Protein AF-A0A4Q1C3C5-F1 (afdb_monomer_lite)

pLDDT: mean 89.21, std 15.21, range [33.81, 98.12]

Structure (mmCIF, N/CA/C/O backbone):
data_AF-A0A4Q1C3C5-F1
#
_entry.id   AF-A0A4Q1C3C5-F1
#
loop_
_atom_site.group_PDB
_atom_site.id
_atom_site.type_symbol
_atom_site.label_atom_id
_atom_site.label_alt_id
_atom_site.label_comp_id
_atom_site.label_asym_id
_atom_site.label_entity_id
_atom_site.label_seq_id
_atom_site.pdbx_PDB_ins_code
_atom_site.Cartn_x
_atom_site.Cartn_y
_atom_site.Cartn_z
_atom_site.occupancy
_atom_site.B_iso_or_equiv
_atom_site.auth_seq_id
_atom_site.auth_comp_id
_atom_site.auth_asym_id
_atom_site.auth_atom_id
_atom_site.pdbx_PDB_model_num
ATOM 1 N N . MET A 1 1 ? -17.843 19.822 -15.206 1.00 35.12 1 MET A N 1
ATOM 2 C CA . MET A 1 1 ? -16.796 18.779 -15.128 1.00 35.12 1 MET A CA 1
ATOM 3 C C . MET A 1 1 ? -16.162 18.900 -13.751 1.00 35.12 1 MET A C 1
ATOM 5 O O . MET A 1 1 ? -15.451 19.864 -13.509 1.00 35.12 1 MET A O 1
ATOM 9 N N . SER A 1 2 ? -16.578 18.056 -12.804 1.00 39.12 2 SER A N 1
ATOM 10 C CA . SER A 1 2 ? -16.342 18.284 -11.372 1.00 39.12 2 SER A CA 1
ATOM 11 C C . SER A 1 2 ? -14.868 18.199 -10.976 1.00 39.12 2 SER A C 1
ATOM 13 O O . SER A 1 2 ? -14.151 17.288 -11.379 1.00 39.12 2 SER A O 1
ATOM 15 N N . ALA A 1 3 ? -14.482 19.192 -10.175 1.00 39.34 3 ALA A N 1
ATOM 16 C CA . ALA A 1 3 ? -13.209 19.445 -9.513 1.00 39.34 3 ALA A CA 1
ATOM 17 C C . ALA A 1 3 ? -12.309 18.214 -9.290 1.00 39.34 3 ALA A C 1
ATOM 19 O O . ALA A 1 3 ? -12.535 17.399 -8.397 1.00 39.34 3 ALA A O 1
ATOM 20 N N . LYS A 1 4 ? -11.213 18.149 -10.051 1.00 33.81 4 LYS A N 1
ATOM 21 C CA . LYS A 1 4 ? -10.051 17.308 -9.748 1.00 33.81 4 LYS A CA 1
ATOM 22 C C . LYS A 1 4 ? -9.292 17.991 -8.605 1.00 33.81 4 LYS A C 1
ATOM 24 O O . LYS A 1 4 ? -8.496 18.895 -8.831 1.00 33.81 4 LYS A O 1
ATOM 29 N N . GLN A 1 5 ? -9.618 17.643 -7.366 1.00 41.00 5 GLN A N 1
ATOM 30 C CA . GLN A 1 5 ? -8.902 18.143 -6.197 1.00 41.00 5 GLN A CA 1
ATOM 31 C C . GLN A 1 5 ? -7.472 17.574 -6.203 1.00 41.00 5 GLN A C 1
ATOM 33 O O . GLN A 1 5 ? -7.282 16.366 -6.089 1.00 41.00 5 GLN A O 1
ATOM 38 N N . VAL A 1 6 ? -6.480 18.450 -6.354 1.00 44.09 6 VAL A N 1
ATOM 39 C CA . VAL A 1 6 ? -5.043 18.142 -6.3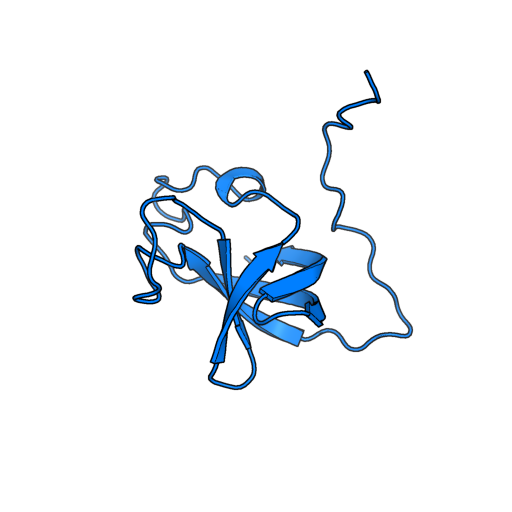75 1.00 44.09 6 VAL A CA 1
ATOM 40 C C . VAL A 1 6 ? -4.508 18.266 -4.938 1.00 44.09 6 VAL A C 1
ATOM 42 O O . VAL A 1 6 ? -4.355 19.373 -4.436 1.00 44.09 6 VAL A O 1
ATOM 45 N N . GLY A 1 7 ? -4.310 17.141 -4.241 1.00 47.19 7 GLY A N 1
ATOM 46 C CA . GLY A 1 7 ? -3.812 17.064 -2.853 1.00 47.19 7 GLY A CA 1
ATOM 47 C C . GLY A 1 7 ? -4.066 15.681 -2.221 1.00 47.19 7 GLY A C 1
ATOM 48 O O . GLY A 1 7 ? -4.885 14.933 -2.752 1.00 47.19 7 GLY A O 1
ATOM 49 N N . PRO A 1 8 ? -3.379 15.280 -1.131 1.00 55.66 8 PRO A N 1
ATOM 50 C CA . PRO A 1 8 ? -3.368 13.892 -0.668 1.00 55.66 8 PRO A CA 1
ATOM 51 C C . PRO A 1 8 ? -4.664 13.551 0.086 1.00 55.66 8 PRO A C 1
ATOM 53 O O . PRO A 1 8 ? -4.762 13.681 1.309 1.00 55.66 8 PRO A O 1
ATOM 56 N N . HIS A 1 9 ? -5.667 13.086 -0.662 1.00 65.94 9 HIS A N 1
ATOM 57 C CA . HIS A 1 9 ? -7.022 12.751 -0.187 1.00 65.94 9 HIS A CA 1
ATOM 58 C C . HIS A 1 9 ? -7.100 11.630 0.855 1.00 65.94 9 HIS A C 1
ATOM 60 O O . HIS A 1 9 ? -8.153 11.412 1.443 1.00 65.94 9 HIS A O 1
ATOM 66 N N . PHE A 1 10 ? -5.993 10.940 1.130 1.00 82.38 10 PHE A N 1
ATOM 67 C CA . PHE A 1 10 ? -5.945 9.774 2.020 1.00 82.38 10 PHE A CA 1
ATOM 68 C C . PHE A 1 10 ? -5.118 10.032 3.286 1.00 82.38 10 PHE A C 1
ATOM 70 O O . PHE A 1 10 ? -4.524 9.119 3.846 1.00 82.38 10 PHE A O 1
ATOM 77 N N . THR A 1 11 ? -5.044 11.280 3.746 1.00 83.25 11 THR A N 1
ATOM 78 C CA . THR A 1 11 ? -4.256 11.664 4.935 1.00 83.25 11 THR A CA 1
ATOM 79 C C . THR A 1 11 ? -5.070 11.718 6.226 1.00 83.25 11 THR A C 1
ATOM 81 O O . THR A 1 11 ? -4.492 11.739 7.314 1.00 83.25 11 THR A O 1
ATOM 84 N N . HIS A 1 12 ? -6.404 11.701 6.140 1.00 88.50 12 HIS A N 1
ATOM 85 C CA . HIS A 1 12 ? -7.265 11.777 7.316 1.00 88.50 12 HIS A CA 1
ATOM 86 C C . HIS A 1 12 ? -7.416 10.411 7.996 1.00 88.50 12 HIS A C 1
ATOM 88 O O . HIS A 1 12 ? -8.081 9.511 7.488 1.00 88.50 12 HIS A O 1
ATOM 94 N N . LEU A 1 13 ? -6.818 10.274 9.179 1.00 92.25 13 LEU A N 1
ATOM 95 C CA . LEU A 1 13 ? -6.929 9.080 10.009 1.00 92.25 13 LEU A CA 1
ATOM 96 C C . LEU A 1 13 ? -8.266 9.053 10.761 1.00 92.25 13 LEU A C 1
ATOM 98 O O . LEU A 1 13 ? -8.544 9.929 11.584 1.00 92.25 13 LEU A O 1
ATOM 102 N N . ASN A 1 14 ? -9.044 7.987 10.594 1.00 92.88 14 ASN A N 1
ATOM 103 C CA . ASN A 1 14 ? -10.205 7.735 11.437 1.00 92.88 14 ASN A CA 1
ATOM 104 C C . ASN A 1 14 ? -9.780 7.044 12.742 1.00 92.88 14 ASN A C 1
ATOM 106 O O . ASN A 1 14 ? -9.502 5.846 12.759 1.00 92.88 14 ASN A O 1
ATOM 110 N N . LYS A 1 15 ? -9.795 7.779 13.860 1.00 93.81 15 LYS A N 1
ATOM 111 C CA . LYS A 1 15 ? -9.397 7.272 15.190 1.00 93.81 15 LYS A CA 1
ATOM 112 C C . LYS A 1 15 ? -10.245 6.101 15.708 1.00 93.81 15 LYS A C 1
ATOM 114 O O . LYS A 1 15 ? -9.808 5.400 16.612 1.00 93.81 15 LYS A O 1
ATOM 119 N N . LYS A 1 16 ? -11.453 5.896 15.171 1.00 94.62 16 LYS A N 1
ATOM 120 C CA . LYS A 1 16 ? -12.351 4.793 15.560 1.00 94.62 16 LYS A CA 1
ATOM 121 C C . LYS A 1 16 ? -12.105 3.512 14.760 1.00 94.62 16 LYS A C 1
ATOM 123 O O . LYS A 1 16 ? -12.685 2.481 15.079 1.00 94.62 16 LYS A O 1
ATOM 128 N N . GLN A 1 17 ? -11.297 3.574 13.704 1.00 92.94 17 GLN A N 1
ATOM 129 C CA . GLN A 1 17 ? -10.976 2.429 12.858 1.00 92.94 17 GLN A CA 1
ATOM 130 C C . GLN A 1 17 ? -9.560 1.934 13.142 1.00 92.94 17 GLN A C 1
ATOM 132 O O . GLN A 1 17 ? -8.656 2.709 13.453 1.00 92.94 17 GLN A O 1
ATOM 137 N N . LYS A 1 18 ? -9.354 0.623 13.004 1.00 94.50 18 LYS A N 1
ATOM 138 C CA . LYS A 1 18 ? -8.028 0.025 13.149 1.00 94.50 18 LYS A CA 1
ATOM 139 C C . LYS A 1 18 ? -7.114 0.489 12.014 1.00 94.50 18 LYS A C 1
ATOM 141 O O . LYS A 1 18 ? -7.544 0.580 10.867 1.00 94.50 18 LYS A O 1
ATOM 146 N N . VAL A 1 19 ? -5.862 0.774 12.355 1.00 96.88 19 VAL A N 1
ATOM 147 C CA . VAL A 1 19 ? -4.778 1.020 11.397 1.00 96.88 19 VAL A CA 1
ATOM 148 C C . VAL A 1 19 ? -3.994 -0.266 11.225 1.00 96.88 19 VAL A C 1
ATOM 150 O O . VAL A 1 19 ? -3.716 -0.960 12.205 1.00 96.88 19 VAL A O 1
ATOM 153 N N . TYR A 1 20 ? -3.631 -0.569 9.987 1.00 97.19 20 TYR A N 1
ATOM 154 C CA . TYR A 1 20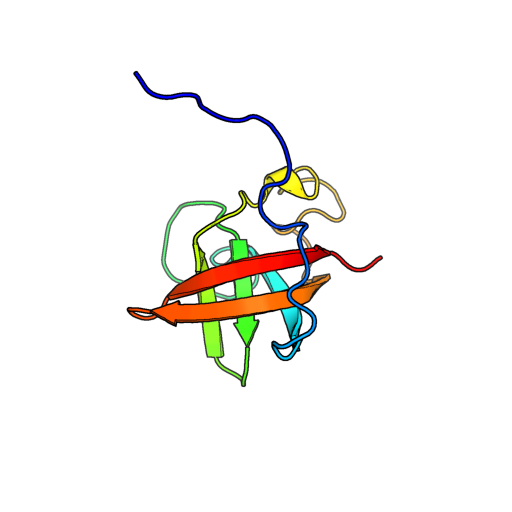 ? -2.823 -1.733 9.658 1.00 97.19 20 TYR A CA 1
ATOM 155 C C . TYR A 1 20 ? -1.484 -1.289 9.087 1.00 97.19 20 TYR A C 1
ATOM 157 O O . TYR A 1 20 ? -1.453 -0.426 8.214 1.00 97.19 20 TYR A O 1
ATOM 165 N N . GLU A 1 21 ? -0.394 -1.876 9.575 1.00 97.44 21 GLU A N 1
ATOM 166 C CA . GLU A 1 21 ? 0.904 -1.799 8.905 1.00 97.44 21 GLU A CA 1
ATOM 167 C C . GLU A 1 21 ? 0.953 -2.890 7.833 1.00 97.44 21 GLU A C 1
ATOM 169 O O . GLU A 1 21 ? 0.648 -4.052 8.108 1.00 97.44 21 GLU A O 1
ATOM 174 N N . VAL A 1 22 ? 1.276 -2.496 6.606 1.00 97.69 22 VAL A N 1
ATOM 175 C CA . VAL A 1 22 ? 1.291 -3.361 5.425 1.00 97.69 22 VAL A CA 1
ATOM 176 C C . VAL A 1 22 ? 2.538 -3.108 4.596 1.00 97.69 22 VAL A C 1
ATOM 178 O O . VAL A 1 22 ? 3.130 -2.029 4.648 1.00 97.69 22 VAL A O 1
ATOM 181 N N . GLU A 1 23 ? 2.903 -4.089 3.781 1.00 97.81 23 GLU A N 1
ATOM 182 C CA . GLU A 1 23 ? 3.834 -3.874 2.677 1.00 97.81 23 GLU A CA 1
ATOM 183 C C . GLU A 1 23 ? 3.073 -3.241 1.509 1.00 97.81 23 GLU A C 1
ATOM 185 O O . GLU A 1 23 ? 1.990 -3.698 1.148 1.00 97.81 23 GLU A O 1
ATOM 190 N N . ALA A 1 24 ? 3.634 -2.192 0.921 1.00 97.19 24 ALA A N 1
ATOM 191 C CA . ALA A 1 24 ? 3.089 -1.438 -0.194 1.00 97.19 24 ALA A CA 1
ATOM 192 C C . ALA A 1 24 ? 4.135 -1.335 -1.307 1.00 97.19 24 ALA A C 1
ATOM 194 O O . ALA A 1 24 ? 5.309 -1.045 -1.056 1.00 97.19 24 ALA A O 1
ATOM 195 N N . SER A 1 25 ? 3.714 -1.602 -2.540 1.00 97.44 25 SER A N 1
ATOM 196 C CA . SER A 1 25 ? 4.596 -1.607 -3.705 1.00 97.44 25 SER A CA 1
ATOM 197 C C . SER A 1 25 ? 3.811 -1.577 -5.018 1.00 97.44 25 SER A C 1
ATOM 199 O O . SER A 1 25 ? 2.583 -1.483 -5.009 1.00 97.44 25 SER A O 1
ATOM 201 N N . CYS A 1 26 ? 4.503 -1.633 -6.155 1.00 97.75 26 CYS A N 1
ATOM 202 C CA . CYS A 1 26 ? 3.864 -1.849 -7.447 1.00 97.75 26 CYS A CA 1
ATOM 203 C C . CYS A 1 26 ? 3.375 -3.297 -7.549 1.00 97.75 26 CYS A C 1
ATOM 205 O O . CYS A 1 26 ? 4.146 -4.233 -7.330 1.00 97.75 26 CYS A O 1
ATOM 207 N N . GLY A 1 27 ? 2.099 -3.483 -7.894 1.00 97.31 27 GLY A N 1
ATOM 208 C CA . GLY A 1 27 ? 1.491 -4.812 -7.978 1.00 97.31 27 GLY A CA 1
ATOM 209 C C . GLY A 1 27 ? 2.167 -5.711 -9.012 1.00 97.31 27 GLY A C 1
ATOM 210 O O . GLY A 1 27 ? 2.482 -6.858 -8.712 1.00 97.31 27 GLY A O 1
ATOM 211 N N . THR A 1 28 ? 2.427 -5.176 -10.204 1.00 96.88 28 THR A N 1
ATOM 212 C CA . THR A 1 28 ? 3.004 -5.930 -11.326 1.00 96.88 28 THR A CA 1
ATOM 213 C C . THR A 1 28 ? 4.509 -6.132 -11.155 1.00 96.88 28 THR A C 1
ATOM 215 O O . THR A 1 28 ? 4.995 -7.241 -11.332 1.00 96.88 28 THR A O 1
ATOM 218 N N . CYS A 1 29 ? 5.251 -5.097 -10.738 1.00 96.38 29 CYS A N 1
ATOM 219 C CA . CYS A 1 29 ? 6.714 -5.178 -10.638 1.00 96.38 29 CYS A CA 1
ATOM 220 C C . CYS A 1 29 ? 7.213 -5.966 -9.420 1.00 96.38 29 CYS A C 1
ATOM 222 O O . CYS A 1 29 ? 8.211 -6.667 -9.525 1.00 96.38 29 CYS A O 1
ATOM 224 N N . GLN A 1 30 ? 6.567 -5.818 -8.257 1.00 97.19 30 GLN A N 1
ATOM 225 C CA . GLN A 1 30 ? 7.109 -6.326 -6.988 1.00 97.19 30 GLN A CA 1
ATOM 226 C C . GLN A 1 30 ? 6.249 -7.415 -6.344 1.00 97.19 30 GLN A C 1
ATOM 228 O O . GLN A 1 30 ? 6.729 -8.109 -5.449 1.00 97.19 30 GLN A O 1
ATOM 233 N N . PHE A 1 31 ? 4.986 -7.557 -6.758 1.00 96.50 31 PHE A N 1
ATOM 234 C CA . PHE A 1 31 ? 4.046 -8.513 -6.175 1.00 96.50 31 PHE A CA 1
ATOM 235 C C . PHE A 1 31 ? 3.491 -9.531 -7.181 1.00 96.50 31 PHE A C 1
ATOM 237 O O . PHE A 1 31 ? 2.561 -10.250 -6.817 1.00 96.50 31 PHE A O 1
ATOM 244 N N . ASP A 1 32 ? 4.039 -9.649 -8.392 1.00 95.44 32 ASP A N 1
ATOM 245 C CA . ASP A 1 32 ? 3.627 -10.648 -9.398 1.00 95.44 32 ASP A CA 1
ATOM 246 C C . ASP A 1 32 ? 2.111 -10.653 -9.680 1.00 95.44 32 ASP A C 1
ATOM 248 O O . ASP A 1 32 ? 1.496 -11.697 -9.907 1.00 95.44 32 ASP A O 1
ATOM 252 N N . MET A 1 33 ? 1.465 -9.490 -9.578 1.00 97.00 33 MET A N 1
ATOM 253 C CA . MET A 1 33 ? 0.035 -9.350 -9.843 1.00 97.00 33 MET A CA 1
ATOM 254 C C . MET A 1 33 ? -0.210 -9.100 -11.339 1.00 97.00 33 MET A C 1
ATOM 256 O O . MET A 1 33 ? 0.598 -8.426 -11.977 1.00 97.00 33 MET A O 1
ATOM 260 N N . PRO A 1 34 ? -1.321 -9.601 -11.908 1.00 95.75 34 PRO A N 1
ATOM 261 C CA . PRO A 1 34 ? -1.619 -9.435 -13.327 1.00 95.75 34 PRO A CA 1
ATOM 262 C C . PRO A 1 34 ? -2.000 -7.991 -13.681 1.00 95.75 34 PRO A C 1
ATOM 264 O O . PRO A 1 34 ? -2.815 -7.373 -12.997 1.00 95.75 34 PRO A O 1
ATOM 267 N N . GLY A 1 35 ? -1.476 -7.500 -14.803 1.00 93.31 35 GLY A N 1
ATOM 268 C CA . GLY A 1 35 ? -1.760 -6.180 -15.367 1.00 93.31 35 GLY A CA 1
ATOM 269 C C . GLY A 1 35 ? -0.522 -5.587 -16.040 1.00 93.31 35 GLY A C 1
ATOM 270 O O . GLY A 1 35 ? 0.580 -6.101 -15.862 1.00 93.31 35 GLY A O 1
ATOM 271 N N . ASP A 1 36 ? -0.706 -4.485 -16.765 1.00 86.81 36 ASP A N 1
ATOM 272 C CA . ASP A 1 36 ? 0.376 -3.839 -17.530 1.00 86.81 36 ASP A CA 1
ATOM 273 C C . ASP A 1 36 ? 0.767 -2.460 -16.967 1.00 86.81 36 ASP A C 1
ATOM 275 O O . ASP A 1 36 ? 1.759 -1.860 -17.379 1.00 86.81 36 ASP A O 1
ATOM 279 N N . ASP A 1 37 ? 0.013 -1.962 -15.983 1.00 88.44 37 ASP A N 1
ATOM 280 C CA . ASP A 1 37 ? 0.187 -0.627 -15.416 1.00 88.44 37 ASP A CA 1
ATOM 281 C C . ASP A 1 37 ? 0.988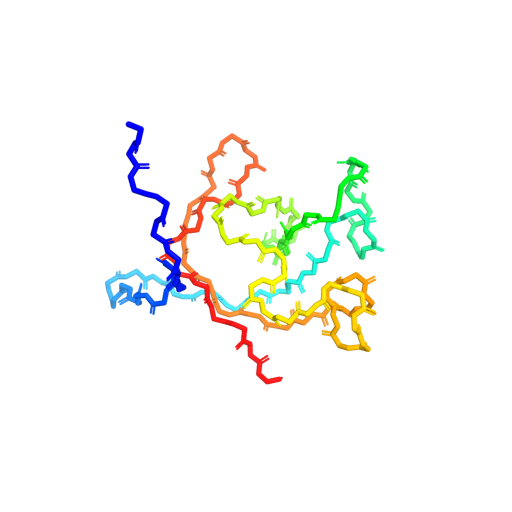 -0.625 -14.105 1.00 88.44 37 ASP A C 1
ATOM 283 O O . ASP A 1 37 ? 0.911 -1.539 -13.275 1.00 88.44 37 ASP A O 1
ATOM 287 N N . CYS A 1 38 ? 1.701 0.480 -13.862 1.00 90.62 38 CYS A N 1
ATOM 288 C CA . CYS A 1 38 ? 2.336 0.777 -12.577 1.00 90.62 38 CYS A CA 1
ATOM 289 C C . CYS A 1 38 ? 1.277 1.172 -11.539 1.00 90.62 38 CYS A C 1
ATOM 291 O O . CYS A 1 38 ? 1.038 2.356 -11.285 1.00 90.62 38 CYS A O 1
ATOM 293 N N . GLN A 1 39 ? 0.625 0.176 -10.944 1.00 94.94 39 GLN A N 1
ATOM 294 C CA . GLN A 1 39 ? -0.445 0.388 -9.975 1.00 94.94 39 GLN A CA 1
ATOM 295 C C . GLN A 1 39 ? -0.010 0.038 -8.549 1.00 94.94 39 GLN A C 1
ATOM 297 O O . GLN A 1 39 ? 0.598 -1.003 -8.294 1.00 94.94 39 GLN A O 1
ATOM 302 N N . LEU A 1 40 ? -0.373 0.909 -7.601 1.00 96.75 40 LEU A N 1
ATOM 303 C CA . LEU A 1 40 ? -0.148 0.690 -6.176 1.00 96.75 40 LEU A CA 1
ATOM 304 C C . LEU A 1 40 ? -0.932 -0.535 -5.690 1.00 96.75 40 LEU A C 1
ATOM 306 O O . LEU A 1 40 ? -2.140 -0.659 -5.911 1.00 96.75 40 LEU A O 1
ATOM 310 N N . ALA A 1 41 ? -0.240 -1.410 -4.979 1.00 98.06 41 ALA A N 1
ATOM 311 C CA . ALA A 1 41 ? -0.788 -2.585 -4.336 1.00 98.06 41 ALA A CA 1
ATOM 312 C C . ALA A 1 41 ? -0.264 -2.694 -2.902 1.00 98.06 41 ALA A C 1
ATOM 314 O O . ALA A 1 41 ? 0.784 -2.140 -2.557 1.00 98.06 41 ALA A O 1
ATOM 315 N N . ILE A 1 42 ? -1.000 -3.423 -2.068 1.00 98.12 42 ILE A N 1
ATOM 316 C CA . ILE A 1 42 ? -0.584 -3.765 -0.708 1.00 98.12 42 ILE A CA 1
ATOM 317 C C . ILE A 1 42 ? -0.648 -5.270 -0.478 1.00 98.12 42 ILE A C 1
ATOM 319 O O . ILE A 1 42 ? -1.514 -5.951 -1.032 1.00 98.12 42 ILE A O 1
ATOM 323 N N . LYS A 1 43 ? 0.224 -5.775 0.393 1.00 98.00 43 LYS A N 1
ATOM 324 C CA . LYS A 1 43 ? 0.093 -7.101 0.995 1.00 98.00 43 LYS A CA 1
ATOM 325 C C . LYS A 1 43 ? -0.581 -6.956 2.355 1.00 98.00 43 LYS A C 1
ATOM 327 O O . LYS A 1 43 ? -0.033 -6.363 3.280 1.00 98.00 43 LYS A O 1
ATOM 332 N N . PHE A 1 44 ? -1.787 -7.493 2.467 1.00 96.00 44 PHE A N 1
ATOM 333 C CA . PHE A 1 44 ? -2.616 -7.429 3.660 1.00 96.00 44 PHE A CA 1
ATOM 334 C C . PHE A 1 44 ? -3.154 -8.821 3.991 1.00 96.00 44 PHE A C 1
ATOM 336 O O . PHE A 1 44 ? -3.814 -9.439 3.158 1.00 96.00 44 PHE A O 1
ATOM 343 N N . GLN A 1 45 ? -2.881 -9.306 5.208 1.00 90.69 45 GLN A N 1
ATOM 344 C CA . GLN A 1 45 ? -3.296 -10.641 5.671 1.00 90.69 45 GLN A CA 1
ATOM 345 C C . GLN A 1 45 ? -2.921 -11.750 4.668 1.00 90.69 45 GLN A C 1
ATOM 347 O O . GLN A 1 45 ? -3.782 -12.492 4.200 1.00 90.69 45 GLN A O 1
ATOM 352 N N . ASP A 1 46 ? -1.645 -11.783 4.272 1.00 92.31 46 ASP A N 1
ATOM 353 C CA . ASP A 1 46 ? -1.064 -12.743 3.316 1.00 92.31 46 ASP A CA 1
ATOM 354 C C . ASP A 1 46 ? -1.676 -12.757 1.908 1.00 92.31 46 ASP A C 1
ATOM 356 O O . ASP A 1 46 ? -1.323 -13.590 1.074 1.00 92.31 46 ASP A O 1
ATOM 360 N N . LYS A 1 47 ? -2.533 -11.783 1.594 1.00 96.81 47 LYS A N 1
ATOM 361 C CA . LYS A 1 47 ? -3.107 -11.575 0.264 1.00 96.81 47 LYS A CA 1
ATOM 362 C C . LYS A 1 47 ? -2.665 -10.239 -0.313 1.00 96.81 47 LYS A C 1
ATOM 364 O O . LYS A 1 47 ? -2.403 -9.283 0.414 1.00 96.81 47 LYS A O 1
ATOM 369 N N . LYS A 1 48 ? -2.574 -10.178 -1.637 1.00 97.94 48 LYS A N 1
ATOM 370 C CA . LYS A 1 48 ? -2.175 -8.984 -2.383 1.00 97.94 48 LYS A CA 1
ATOM 371 C C . LYS A 1 48 ? -3.424 -8.327 -2.959 1.00 97.94 48 LYS A C 1
ATOM 373 O O . LYS A 1 48 ? -4.261 -9.011 -3.540 1.00 97.94 48 LYS A O 1
ATOM 378 N N . TYR A 1 49 ? -3.549 -7.016 -2.797 1.00 98.06 49 TYR A N 1
ATOM 379 C CA . TYR A 1 49 ? -4.691 -6.255 -3.291 1.00 98.06 49 TYR A CA 1
ATOM 380 C C . TYR A 1 49 ? -4.214 -5.017 -4.027 1.00 98.06 49 TYR A C 1
ATOM 382 O O . TYR A 1 49 ? -3.413 -4.247 -3.494 1.00 98.06 49 TYR A O 1
ATOM 390 N N . TYR A 1 50 ? -4.776 -4.776 -5.209 1.00 97.62 50 TYR A N 1
ATOM 391 C CA . TYR A 1 50 ? -4.658 -3.469 -5.836 1.00 97.62 50 TYR A CA 1
ATOM 392 C C . TYR A 1 50 ? -5.387 -2.429 -4.992 1.00 97.62 50 TYR A C 1
ATOM 394 O O . TYR A 1 50 ? -6.510 -2.655 -4.524 1.00 97.62 50 TYR A O 1
ATOM 402 N N . VAL A 1 51 ? -4.742 -1.282 -4.809 1.00 96.44 51 VAL A N 1
ATOM 403 C CA . VAL A 1 51 ? -5.307 -0.160 -4.072 1.00 96.44 51 VAL A CA 1
ATOM 404 C C . VAL A 1 51 ? -6.182 0.662 -5.012 1.00 96.44 51 VAL A C 1
ATOM 406 O O . VAL A 1 51 ? -5.792 0.999 -6.131 1.00 96.44 51 VAL A O 1
ATOM 409 N N . VAL A 1 52 ? -7.383 0.991 -4.543 1.00 94.94 52 VAL A N 1
ATOM 410 C CA . VAL A 1 52 ? -8.268 1.982 -5.158 1.00 94.94 52 VAL A CA 1
ATOM 411 C C . VAL A 1 52 ? -8.206 3.234 -4.298 1.00 94.94 52 VAL A C 1
ATOM 413 O O . VAL A 1 52 ? -8.645 3.208 -3.148 1.00 94.94 52 VAL A O 1
ATOM 416 N N . GLY A 1 53 ? -7.656 4.310 -4.856 1.00 91.00 53 GLY A N 1
ATOM 417 C CA . GLY A 1 53 ? -7.492 5.588 -4.175 1.00 91.00 53 GLY A CA 1
ATOM 418 C C . GLY A 1 53 ? -6.286 6.365 -4.708 1.00 91.00 53 GLY A C 1
ATOM 419 O O . GLY A 1 53 ? -6.383 6.891 -5.817 1.00 91.00 53 GLY A O 1
ATOM 420 N N . PRO A 1 54 ? -5.178 6.469 -3.951 1.00 89.75 54 PRO A N 1
ATOM 421 C CA . PRO A 1 54 ? -4.020 7.251 -4.338 1.00 89.75 54 PRO A CA 1
ATOM 422 C C . PRO A 1 54 ? -3.278 6.608 -5.504 1.00 89.75 54 PRO A C 1
ATOM 424 O O . PRO A 1 54 ? -3.275 5.384 -5.680 1.00 89.75 54 PRO A O 1
ATOM 427 N N . ASN A 1 55 ? -2.611 7.453 -6.281 1.00 90.69 55 ASN A N 1
ATOM 428 C CA . ASN A 1 55 ? -1.708 7.009 -7.321 1.00 90.69 55 ASN A CA 1
ATOM 429 C C . ASN A 1 55 ? -0.367 6.589 -6.706 1.00 90.69 55 ASN A C 1
ATOM 43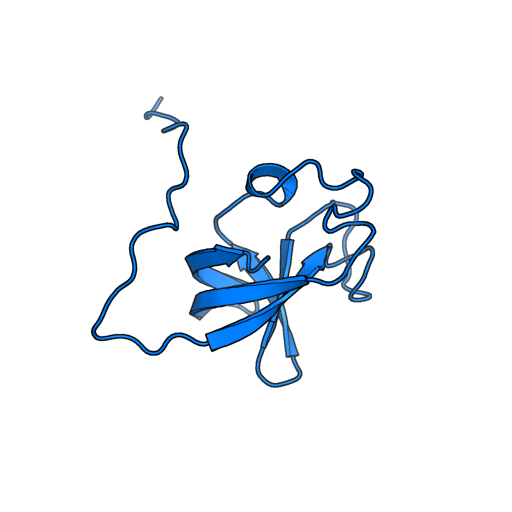1 O O . ASN A 1 55 ? 0.099 7.160 -5.722 1.00 90.69 55 ASN A O 1
ATOM 435 N N . ILE A 1 56 ? 0.297 5.612 -7.325 1.00 91.88 56 ILE A N 1
ATOM 436 C CA . ILE A 1 56 ? 1.631 5.164 -6.910 1.00 91.88 56 ILE A CA 1
ATOM 437 C C . ILE A 1 56 ? 2.653 6.319 -6.881 1.00 91.88 56 ILE A C 1
ATOM 439 O O . ILE A 1 56 ? 3.552 6.317 -6.045 1.00 91.88 56 ILE A O 1
ATOM 443 N N . ASN A 1 57 ? 2.486 7.319 -7.756 1.00 90.12 57 ASN A N 1
ATOM 444 C CA . ASN A 1 57 ? 3.372 8.476 -7.864 1.00 90.12 57 ASN A CA 1
ATOM 445 C C . ASN A 1 57 ? 3.106 9.563 -6.805 1.00 90.12 57 ASN A C 1
ATOM 447 O O . ASN A 1 57 ? 3.937 10.456 -6.644 1.00 90.12 57 ASN A O 1
ATOM 451 N N . ASP A 1 58 ? 2.002 9.480 -6.050 1.00 89.50 58 ASP A N 1
ATOM 452 C CA . ASP A 1 58 ? 1.677 10.443 -4.981 1.00 89.50 58 ASP A CA 1
ATOM 453 C C . ASP A 1 58 ? 2.662 10.355 -3.797 1.00 89.50 58 ASP A C 1
ATOM 455 O O . ASP A 1 58 ? 2.722 11.246 -2.952 1.00 89.50 58 ASP A O 1
ATOM 459 N N . TYR A 1 59 ? 3.459 9.285 -3.741 1.00 87.44 59 TYR A N 1
ATOM 460 C CA . TYR A 1 59 ? 4.397 8.972 -2.659 1.00 87.44 59 TYR A CA 1
ATOM 461 C C . TYR A 1 59 ? 5.866 8.996 -3.112 1.00 87.44 59 TYR A C 1
ATOM 463 O O . TYR A 1 59 ? 6.738 8.393 -2.479 1.00 87.44 59 TYR A O 1
ATOM 471 N N . GLY A 1 60 ? 6.130 9.695 -4.216 1.00 83.06 60 GLY A N 1
ATOM 472 C CA . GLY A 1 60 ? 7.407 9.715 -4.922 1.00 83.06 60 GLY A CA 1
ATOM 473 C C . GLY A 1 60 ? 7.302 9.018 -6.276 1.00 83.06 60 GLY A C 1
ATOM 474 O O . GLY A 1 60 ? 6.438 8.173 -6.490 1.00 83.06 60 GLY A O 1
ATOM 475 N N . GLY A 1 61 ? 8.183 9.378 -7.213 1.00 84.81 61 GLY A N 1
ATOM 476 C CA . GLY A 1 61 ? 8.175 8.784 -8.549 1.00 84.81 61 GLY A CA 1
ATOM 477 C C . GLY A 1 61 ? 8.311 7.262 -8.481 1.00 84.81 61 GLY A C 1
ATOM 478 O O . GLY A 1 61 ? 9.263 6.749 -7.897 1.00 84.81 61 GLY A O 1
ATOM 479 N N . SER A 1 62 ? 7.380 6.539 -9.102 1.00 87.44 62 SER A N 1
ATOM 480 C CA . SER A 1 62 ? 7.334 5.068 -9.117 1.00 87.44 62 SER A CA 1
ATOM 481 C C . SER A 1 62 ? 8.656 4.401 -9.522 1.00 87.44 62 SER A C 1
ATOM 483 O O . SER A 1 62 ? 9.011 3.371 -8.951 1.00 87.44 62 SER A O 1
ATOM 485 N N . HIS A 1 63 ? 9.413 5.019 -10.434 1.00 89.06 63 HIS A N 1
ATOM 486 C CA . HIS A 1 63 ? 10.711 4.544 -10.932 1.00 89.06 63 HIS A CA 1
ATOM 487 C C . HIS A 1 63 ? 11.941 5.167 -10.244 1.00 89.06 63 HIS A C 1
ATOM 489 O O . HIS A 1 63 ? 13.079 4.869 -10.627 1.00 89.06 63 HIS A O 1
ATOM 495 N N . ALA A 1 64 ? 11.748 6.035 -9.248 1.00 91.31 64 ALA A N 1
ATOM 496 C CA . ALA A 1 64 ? 12.847 6.546 -8.431 1.00 91.31 64 ALA A CA 1
ATOM 497 C C . ALA A 1 64 ? 13.520 5.399 -7.658 1.00 91.31 64 ALA A C 1
ATOM 499 O O . ALA A 1 64 ? 12.950 4.318 -7.531 1.00 91.31 64 ALA A O 1
ATOM 500 N N . THR A 1 65 ? 14.721 5.619 -7.116 1.00 88.19 65 THR A N 1
ATOM 501 C CA . THR A 1 65 ? 15.491 4.579 -6.400 1.00 88.19 65 THR A CA 1
ATOM 502 C C . THR A 1 65 ? 14.679 3.889 -5.300 1.00 88.19 65 THR A C 1
ATOM 504 O O . THR A 1 65 ? 14.704 2.670 -5.204 1.00 88.19 65 THR A O 1
ATOM 507 N N . ASN A 1 66 ? 13.882 4.662 -4.555 1.00 87.38 66 ASN A N 1
ATOM 508 C CA . ASN A 1 66 ? 12.969 4.163 -3.516 1.00 87.38 66 ASN A CA 1
ATOM 509 C C . ASN A 1 66 ? 11.495 4.220 -3.960 1.00 87.38 66 ASN A C 1
ATOM 511 O O . ASN A 1 66 ? 10.580 4.295 -3.136 1.00 87.38 66 ASN A O 1
ATOM 515 N N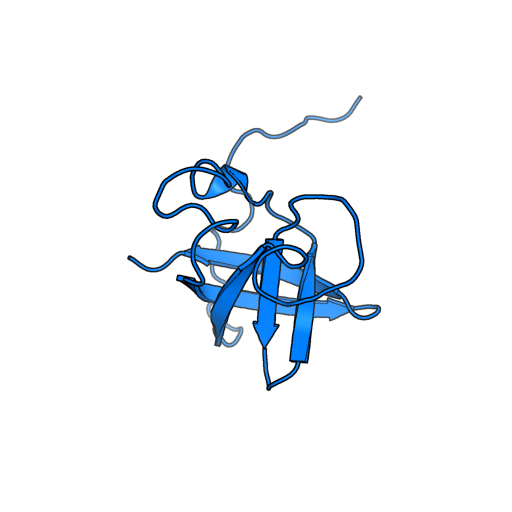 . GLY A 1 67 ? 11.271 4.269 -5.272 1.00 91.25 67 GLY A N 1
ATOM 516 C CA . GLY A 1 67 ? 9.955 4.230 -5.880 1.00 91.25 67 GLY A CA 1
ATOM 517 C C . GLY A 1 67 ? 9.360 2.831 -5.790 1.00 91.25 67 GLY A C 1
ATOM 518 O O . GLY A 1 67 ? 10.067 1.823 -5.758 1.00 91.25 67 GLY A O 1
ATOM 519 N N . PHE A 1 68 ? 8.037 2.756 -5.762 1.00 95.62 68 PHE A N 1
ATOM 520 C CA . PHE A 1 68 ? 7.331 1.494 -5.563 1.00 95.62 68 PHE A CA 1
ATOM 521 C C . PHE A 1 68 ? 7.527 0.459 -6.685 1.00 95.62 68 PHE A C 1
ATOM 523 O O . PHE A 1 68 ? 7.231 -0.706 -6.462 1.00 95.62 68 PHE A O 1
ATOM 530 N N . CYS A 1 69 ? 8.028 0.824 -7.871 1.00 95.62 69 CYS A N 1
ATOM 531 C CA . CYS A 1 69 ? 8.391 -0.172 -8.892 1.00 95.62 69 CYS A CA 1
ATOM 532 C C . CYS A 1 69 ? 9.755 -0.823 -8.638 1.00 95.62 69 CYS A C 1
ATOM 534 O O . CYS A 1 69 ? 10.084 -1.795 -9.302 1.00 95.62 69 CYS A O 1
ATOM 536 N N . LYS A 1 70 ? 10.555 -0.280 -7.712 1.00 95.31 70 LYS A N 1
ATOM 537 C CA . LYS A 1 70 ? 11.903 -0.769 -7.390 1.00 95.31 70 LYS A CA 1
ATOM 538 C C . LYS A 1 70 ? 12.039 -1.285 -5.960 1.00 95.31 70 LYS A C 1
ATOM 540 O O . LYS A 1 70 ? 12.993 -1.995 -5.663 1.00 95.31 70 LYS A O 1
ATOM 545 N N . ALA A 1 71 ? 11.116 -0.919 -5.071 1.00 95.12 71 ALA A N 1
ATOM 546 C CA . ALA A 1 71 ? 11.181 -1.269 -3.660 1.00 95.12 71 ALA A CA 1
ATOM 547 C C . ALA A 1 71 ? 9.806 -1.625 -3.083 1.00 95.12 71 ALA A C 1
ATOM 549 O O . ALA A 1 71 ? 8.788 -0.987 -3.372 1.00 95.12 71 ALA A O 1
ATOM 550 N N . VAL A 1 72 ? 9.798 -2.615 -2.191 1.00 96.50 72 VAL A N 1
ATOM 551 C CA . VAL A 1 72 ? 8.683 -2.869 -1.273 1.00 96.50 72 VAL A CA 1
ATOM 552 C C . VAL A 1 72 ? 8.900 -2.010 -0.034 1.00 96.50 72 VAL A C 1
ATOM 554 O O . VAL A 1 72 ? 9.963 -2.060 0.581 1.00 96.50 72 VAL A O 1
ATOM 557 N N . ARG A 1 73 ? 7.909 -1.191 0.322 1.00 96.00 73 ARG A N 1
ATOM 558 C CA . ARG A 1 73 ? 7.987 -0.266 1.461 1.00 96.00 73 ARG A CA 1
ATOM 559 C C . ARG A 1 73 ? 6.877 -0.549 2.453 1.00 96.00 73 ARG A C 1
ATOM 561 O O . ARG A 1 73 ? 5.870 -1.152 2.103 1.00 96.00 73 ARG A O 1
ATOM 568 N N . LYS A 1 74 ? 7.030 -0.089 3.690 1.00 96.94 74 LYS A N 1
ATOM 569 C CA . LYS A 1 74 ? 5.975 -0.207 4.698 1.00 96.94 74 LYS A CA 1
ATOM 570 C C . LYS A 1 74 ? 5.047 1.000 4.664 1.00 96.94 74 LYS A C 1
ATOM 572 O O . LYS A 1 74 ? 5.492 2.134 4.494 1.00 96.94 74 LYS A O 1
ATOM 577 N N . ALA A 1 75 ? 3.758 0.765 4.854 1.00 96.94 75 ALA A N 1
ATOM 578 C CA . ALA A 1 75 ? 2.751 1.812 4.949 1.00 96.94 75 ALA A CA 1
ATOM 579 C C . ALA A 1 75 ? 1.739 1.498 6.052 1.00 96.94 75 ALA A C 1
ATOM 581 O O . ALA A 1 75 ? 1.455 0.341 6.349 1.00 96.94 75 ALA A O 1
ATOM 582 N N . GLN A 1 76 ? 1.166 2.544 6.635 1.00 97.06 76 GLN A N 1
ATOM 583 C CA . GLN A 1 76 ? -0.020 2.464 7.474 1.00 97.06 76 GLN A CA 1
ATOM 584 C C . GLN A 1 76 ? -1.263 2.731 6.630 1.00 97.06 76 GLN A C 1
ATOM 586 O O . GLN A 1 76 ? -1.327 3.742 5.927 1.00 97.06 76 GLN A O 1
ATOM 591 N N . VAL A 1 77 ? -2.263 1.855 6.726 1.00 96.88 77 VAL A N 1
ATOM 592 C CA . VAL A 1 77 ? -3.496 1.955 5.940 1.00 96.88 77 VAL A CA 1
ATOM 593 C C . VAL A 1 77 ? -4.755 1.808 6.788 1.00 96.88 77 VAL A C 1
ATOM 595 O O . VAL A 1 77 ? -4.787 1.077 7.781 1.00 96.88 77 VAL A O 1
ATOM 598 N N . GLN A 1 78 ? -5.816 2.484 6.353 1.00 97.19 78 GLN A N 1
ATOM 599 C CA . GLN A 1 78 ? -7.199 2.156 6.692 1.00 97.19 78 GLN A CA 1
ATOM 600 C C . GLN A 1 78 ? -8.002 2.037 5.403 1.00 97.19 78 GLN A C 1
ATOM 602 O O . GLN A 1 78 ? -7.733 2.727 4.418 1.00 97.19 78 GLN A O 1
ATOM 607 N N . GLY A 1 79 ? -8.990 1.154 5.407 1.00 94.69 79 GLY A N 1
ATOM 608 C CA . GLY A 1 79 ? -9.816 0.906 4.240 1.00 94.69 79 GLY A CA 1
ATOM 609 C C . GLY A 1 79 ? -10.632 -0.363 4.390 1.00 94.69 79 GLY A C 1
ATOM 610 O O . GLY A 1 79 ? -10.748 -0.931 5.478 1.00 94.69 79 GLY A O 1
ATOM 611 N N . LYS A 1 80 ? -11.206 -0.801 3.276 1.00 95.38 80 LYS A N 1
ATOM 612 C CA . LYS A 1 80 ? -12.008 -2.019 3.195 1.00 95.38 80 LYS A CA 1
ATOM 613 C C . LYS A 1 80 ? -11.705 -2.771 1.912 1.00 95.38 80 LYS A C 1
ATOM 615 O O . LYS A 1 80 ? -11.439 -2.165 0.877 1.00 95.38 80 LYS A O 1
ATOM 620 N N . ILE A 1 81 ? -11.812 -4.091 1.971 1.00 96.50 81 ILE A N 1
ATOM 621 C CA . ILE A 1 81 ? -11.773 -4.920 0.771 1.00 96.50 81 ILE A CA 1
ATOM 622 C C . ILE A 1 81 ? -13.158 -4.871 0.123 1.00 96.50 81 ILE A C 1
ATOM 624 O O . ILE A 1 81 ? -14.169 -5.130 0.775 1.00 96.50 81 ILE A O 1
ATOM 628 N N . PHE A 1 82 ? -13.211 -4.525 -1.158 1.00 94.69 82 PHE A N 1
ATOM 629 C CA . PHE A 1 82 ? -14.428 -4.556 -1.959 1.00 94.69 82 PHE A CA 1
ATOM 630 C C . PHE A 1 82 ? -14.085 -5.051 -3.359 1.00 94.69 82 PHE A C 1
ATOM 632 O O . PHE A 1 82 ? -13.251 -4.449 -4.032 1.00 94.69 82 PHE A O 1
ATOM 639 N N . ARG A 1 83 ? -14.727 -6.145 -3.792 1.00 94.62 83 ARG A N 1
ATOM 640 C CA . ARG A 1 83 ? -14.479 -6.784 -5.100 1.00 94.62 83 ARG A CA 1
ATOM 641 C C . ARG A 1 83 ? -12.981 -7.007 -5.367 1.00 94.62 83 ARG A C 1
ATOM 643 O O . ARG A 1 83 ? -12.448 -6.507 -6.349 1.00 94.62 83 ARG A O 1
ATOM 650 N N . GLU A 1 84 ? -12.310 -7.684 -4.431 1.00 94.38 84 GLU A N 1
ATOM 651 C CA . GLU A 1 84 ? -10.879 -8.048 -4.516 1.00 94.38 84 GLU A CA 1
ATOM 652 C C . GLU A 1 84 ? -9.900 -6.867 -4.634 1.00 94.38 84 GLU A C 1
ATOM 654 O O . GLU A 1 84 ? -8.720 -7.042 -4.930 1.00 94.38 84 GLU A O 1
ATOM 659 N N . LYS A 1 85 ? -10.361 -5.650 -4.343 1.00 96.44 85 LYS A N 1
ATOM 660 C CA . LYS A 1 85 ? -9.524 -4.453 -4.271 1.00 96.44 85 LYS A CA 1
ATOM 661 C C . LYS A 1 85 ? -9.572 -3.858 -2.877 1.00 96.44 85 LYS A C 1
ATOM 663 O O . LYS A 1 85 ? -10.598 -3.933 -2.197 1.00 96.44 85 LYS A O 1
ATOM 668 N N . PHE A 1 86 ? -8.477 -3.235 -2.458 1.00 97.19 86 PHE A N 1
ATOM 669 C CA . PHE A 1 86 ? -8.432 -2.494 -1.207 1.00 97.19 86 PHE A CA 1
ATOM 670 C C . PHE A 1 86 ? -8.833 -1.041 -1.467 1.00 97.19 86 PHE A C 1
ATOM 672 O O . PHE A 1 86 ? -8.074 -0.263 -2.043 1.00 97.19 86 PHE A O 1
ATOM 679 N N . VAL A 1 87 ? -10.049 -0.676 -1.063 1.00 96.12 87 VAL A N 1
ATOM 680 C CA . VAL A 1 87 ? -10.555 0.697 -1.142 1.00 96.12 87 VAL A CA 1
ATOM 681 C C . VAL A 1 87 ? -10.074 1.446 0.088 1.00 96.12 87 VAL A C 1
ATOM 683 O O . VAL A 1 87 ? -10.521 1.178 1.207 1.00 96.12 87 VAL A O 1
ATOM 686 N N . VAL A 1 88 ? -9.141 2.364 -0.122 1.00 95.25 88 VAL A N 1
ATOM 687 C CA . VAL A 1 88 ? -8.425 3.043 0.955 1.00 95.25 88 VAL A CA 1
ATOM 688 C C . VAL A 1 88 ? -9.159 4.300 1.419 1.00 95.25 88 VAL A C 1
ATOM 690 O O . VAL A 1 88 ? -9.730 5.041 0.623 1.00 95.25 88 VAL A O 1
ATOM 693 N N . SER A 1 89 ? -9.150 4.534 2.727 1.00 95.12 89 SER A N 1
ATOM 694 C CA . SER A 1 89 ? -9.623 5.768 3.367 1.00 95.12 89 SER A CA 1
ATOM 695 C C . SER A 1 89 ? -8.484 6.551 4.019 1.00 95.12 89 SER A C 1
ATOM 697 O O . SER A 1 89 ? -8.587 7.762 4.178 1.00 95.12 89 SER A O 1
ATOM 699 N N . TYR A 1 90 ? -7.386 5.870 4.355 1.00 95.44 90 TYR A N 1
ATOM 700 C CA . TYR A 1 90 ? -6.164 6.457 4.890 1.00 95.44 90 TYR A CA 1
ATOM 701 C C . TYR A 1 90 ? -4.950 5.688 4.374 1.00 95.44 90 TYR A C 1
ATOM 703 O O . TYR A 1 90 ? -4.947 4.457 4.404 1.00 95.44 90 TYR A O 1
ATOM 711 N N . PHE A 1 91 ? -3.916 6.401 3.943 1.00 95.44 91 PHE A N 1
ATOM 712 C CA . PHE A 1 91 ? -2.643 5.835 3.527 1.00 95.44 91 PHE A CA 1
ATOM 713 C C . PHE A 1 91 ? -1.504 6.763 3.936 1.00 95.44 91 PHE A C 1
ATOM 715 O O . PHE A 1 91 ? -1.412 7.907 3.485 1.00 95.44 91 PHE A O 1
ATOM 722 N N . LYS A 1 92 ? -0.594 6.237 4.750 1.00 94.75 92 LYS A N 1
ATOM 723 C CA . LYS A 1 92 ? 0.636 6.910 5.145 1.00 94.75 92 LYS A CA 1
ATOM 724 C C . LYS A 1 92 ? 1.817 5.994 4.880 1.00 94.75 92 LYS A C 1
ATOM 726 O O . LYS A 1 92 ? 1.979 4.969 5.534 1.00 94.75 92 LYS A O 1
ATOM 731 N N . LEU A 1 93 ? 2.659 6.400 3.942 1.00 94.25 93 LEU A N 1
ATOM 732 C CA . LEU A 1 93 ? 3.949 5.770 3.714 1.00 94.25 93 LEU A CA 1
ATOM 733 C C . LEU A 1 93 ? 4.858 5.986 4.933 1.00 94.25 93 LEU A C 1
ATOM 735 O O . LEU A 1 93 ? 4.920 7.097 5.467 1.00 94.25 93 LEU A O 1
ATOM 739 N N . LEU A 1 94 ? 5.534 4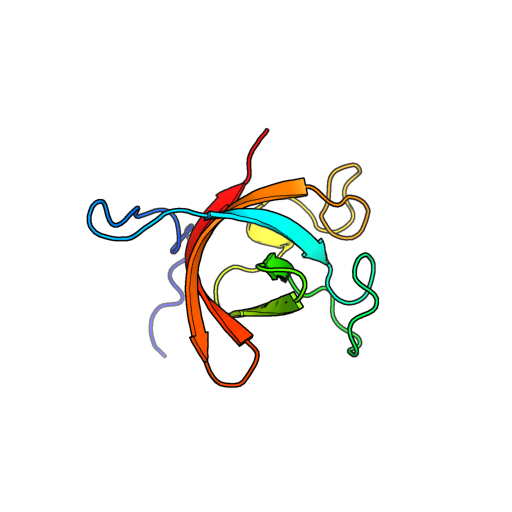.931 5.378 1.00 93.06 94 LEU A N 1
ATOM 740 C CA . LEU A 1 94 ? 6.516 5.012 6.456 1.00 93.06 94 LEU A CA 1
ATOM 741 C C . LEU A 1 94 ? 7.916 5.326 5.885 1.00 93.06 94 LEU A C 1
ATOM 743 O O . LEU A 1 94 ? 8.150 5.042 4.703 1.00 93.06 94 LEU A O 1
ATOM 747 N N . PRO A 1 95 ? 8.808 5.954 6.684 1.00 85.50 95 PRO A N 1
ATOM 748 C CA . PRO A 1 95 ? 10.185 6.246 6.285 1.00 85.50 95 PRO A CA 1
ATOM 749 C C . PRO A 1 95 ? 10.900 5.019 5.716 1.00 85.50 95 PRO A C 1
ATOM 751 O O . PRO A 1 95 ? 10.846 3.954 6.372 1.00 85.50 95 PRO A O 1
#

Secondary structure (DSSP, 8-state):
------S-TT----TTS--EEEEEEEHHHHS--S-SS--EEEEETTEEEEEESS-TTBTB-TTSTTSTTT--EEEEEEEEEETTEEEEEEEEE--

Foldseek 3Di:
DDDPDPDQQAADDDPVFDKDKWWKAQCVQPVVHDDDDRFIWTQDPNDIATEDGDGQPVVPDLPPCCHRNNDTFIWIFDADDDPRHTYTNHIGTDD

Organism: NCBI:txid2509241

InterPro domains:
  IPR045950 Protein of unknown function DUF6370 [PF19897] (21-94)

Radius of gyration: 12.88 Å; chains: 1; bounding box: 32×32×33 Å

Sequence (95 aa):
MSAKQVGPHFTHLNKKQKVYEVEASCGTCQFDMPGDDCQLAIKFQDKKYYVVGPNINDYGGSHATNGFCKAVRKAQVQGKIFREKFVVSYFKLLP